Protein AF-A0A524HRK4-F1 (afdb_monomer_lite)

Secondary structure (DSSP, 8-state):
-PPPP----------SEEEEHHHHHHHHHHHHTTSTTHHHHTHHHHHT---EEEESS-GGGGGS---HHHHHHHHHHHHHHHHHHHHHHHHHHHT--GGG----

Radius of gyration: 19.57 Å; chains: 1; bounding box: 40×28×54 Å

Foldseek 3Di:
DDDDDDQLFDFADFADAKAALVNVLVLQCVVCVPPPDSVVVSCCSVPVPDGIHGDLDYSCVVVDDDDPVRVVVSCVVVVVVRCVVRVVVRCVSSVHDPVPDPDD

Sequence (104 aa):
MAPKPRLLALQSAVPPYVLEQNVVAGIARTLFGGKTDIERMLPVFENSGIGRRFSCVPPDWYLTDHGWKDRNEIFVDNAVSLLEKVSLACLEEAGLAPDQIDAV

Structure (mmCIF, N/CA/C/O backbone):
data_AF-A0A524HRK4-F1
#
_entry.id   AF-A0A524HRK4-F1
#
loop_
_atom_site.group_PDB
_atom_site.id
_atom_site.type_symbol
_atom_site.label_atom_id
_atom_site.label_alt_id
_atom_site.label_comp_id
_atom_site.label_asym_id
_atom_site.label_entity_id
_atom_site.label_seq_id
_atom_site.pdbx_PDB_ins_code
_atom_site.Cartn_x
_atom_site.Cartn_y
_atom_site.Cartn_z
_atom_site.occupancy
_atom_site.B_iso_or_equiv
_atom_site.auth_seq_id
_atom_site.auth_comp_id
_atom_site.auth_asym_id
_atom_site.auth_atom_id
_atom_site.pdbx_PDB_model_num
ATOM 1 N N . MET A 1 1 ? -22.699 16.254 28.272 1.00 77.62 1 MET A N 1
ATOM 2 C CA . MET A 1 1 ? -21.890 16.715 27.120 1.00 77.62 1 MET A CA 1
ATOM 3 C C . MET A 1 1 ? -21.420 15.474 26.381 1.00 77.62 1 MET A C 1
ATOM 5 O O . MET A 1 1 ? -20.926 14.578 27.053 1.00 77.62 1 MET A O 1
ATOM 9 N N . ALA A 1 2 ? -21.648 15.365 25.069 1.00 82.94 2 ALA A N 1
ATOM 10 C CA . ALA A 1 2 ? -21.213 14.191 24.308 1.00 82.94 2 ALA A CA 1
ATOM 11 C C . ALA A 1 2 ? -19.673 14.087 24.306 1.00 82.94 2 ALA A C 1
ATOM 13 O O . ALA A 1 2 ? -19.002 15.128 24.341 1.00 82.94 2 ALA A O 1
ATOM 14 N N . PRO A 1 3 ? -19.099 12.871 24.299 1.00 85.56 3 PRO A N 1
ATOM 15 C CA . PRO A 1 3 ? -17.656 12.706 24.196 1.00 85.56 3 PRO A CA 1
ATOM 16 C C . PRO A 1 3 ? -17.143 13.325 22.889 1.00 85.56 3 PRO A C 1
ATOM 18 O O . PRO A 1 3 ? -17.764 13.193 21.837 1.00 85.56 3 PRO A O 1
ATOM 21 N N . LYS A 1 4 ? -16.003 14.023 22.956 1.00 95.12 4 LYS A N 1
ATOM 22 C CA . LYS A 1 4 ? -15.327 14.538 21.758 1.00 95.12 4 LYS A CA 1
ATOM 23 C C . LYS A 1 4 ? -14.623 13.381 21.032 1.00 95.12 4 LYS A C 1
ATOM 25 O O . LYS A 1 4 ? -13.951 12.601 21.719 1.00 95.12 4 LYS A O 1
ATOM 30 N N . PRO A 1 5 ? -14.727 13.292 19.692 1.00 95.12 5 PRO A N 1
ATOM 31 C CA . PRO A 1 5 ? -13.962 12.330 18.907 1.00 95.12 5 PRO A CA 1
ATOM 32 C C . PRO A 1 5 ? -12.463 12.446 19.190 1.00 95.12 5 PRO A C 1
ATOM 34 O O . PRO A 1 5 ? -11.944 13.547 19.394 1.00 95.12 5 PRO A O 1
ATOM 37 N N . ARG A 1 6 ? -11.777 11.304 19.212 1.00 96.06 6 ARG A N 1
ATOM 38 C CA . ARG A 1 6 ? -10.331 11.207 19.426 1.00 96.06 6 ARG A CA 1
ATOM 39 C C . ARG A 1 6 ? -9.766 10.050 18.609 1.00 96.06 6 ARG A C 1
ATOM 41 O O . ARG A 1 6 ? -10.470 9.073 18.376 1.00 96.06 6 ARG A O 1
ATOM 48 N N . LEU A 1 7 ? -8.502 10.163 18.221 1.00 97.19 7 LEU A N 1
ATOM 49 C CA . LEU A 1 7 ? -7.751 9.060 17.630 1.00 97.19 7 LEU A CA 1
ATOM 50 C C . LEU A 1 7 ? -7.337 8.101 18.752 1.00 97.19 7 LEU A C 1
ATOM 52 O O . LEU A 1 7 ? -6.673 8.533 19.694 1.00 97.19 7 LEU A O 1
ATOM 56 N N . LEU A 1 8 ? -7.779 6.845 18.681 1.00 97.44 8 LEU A N 1
ATOM 57 C CA . LEU A 1 8 ? -7.439 5.825 19.682 1.00 97.44 8 LEU A CA 1
ATOM 58 C C . LEU A 1 8 ? -6.151 5.073 19.334 1.00 97.44 8 LEU A C 1
ATOM 60 O O . LEU A 1 8 ? -5.372 4.791 20.233 1.00 97.44 8 LEU A O 1
ATOM 64 N N . ALA A 1 9 ? -5.919 4.806 18.048 1.00 98.19 9 ALA A N 1
ATOM 65 C CA . ALA A 1 9 ? -4.726 4.144 17.529 1.00 98.19 9 ALA A CA 1
ATOM 66 C C . ALA A 1 9 ? -4.465 4.574 16.077 1.00 98.19 9 ALA A C 1
ATOM 68 O O . ALA A 1 9 ? -5.368 5.082 15.402 1.00 98.19 9 ALA A O 1
ATOM 69 N N . LEU A 1 10 ? -3.234 4.380 15.601 1.00 98.19 10 LEU A N 1
ATOM 70 C CA . LEU A 1 10 ? -2.841 4.618 14.213 1.00 98.19 10 LEU A CA 1
ATOM 71 C C . LEU A 1 10 ? -1.804 3.581 13.790 1.00 98.19 10 LEU A C 1
ATOM 73 O O . LEU A 1 10 ? -0.680 3.583 14.281 1.00 98.19 10 LEU A O 1
ATOM 77 N N . GLN A 1 11 ? -2.160 2.765 12.803 1.00 98.44 11 GLN A N 1
ATOM 78 C CA . GLN A 1 11 ? -1.270 1.759 12.236 1.00 98.44 11 GLN A CA 1
ATOM 79 C C . GLN A 1 11 ? -1.105 1.931 10.729 1.00 98.44 11 GLN A C 1
ATOM 81 O O . GLN A 1 11 ? -1.942 2.523 10.045 1.00 98.44 11 GLN A O 1
ATOM 86 N N . SER A 1 12 ? 0.004 1.408 10.207 1.00 97.81 12 SER A N 1
ATOM 87 C CA . SER A 1 12 ? 0.291 1.370 8.772 1.00 97.81 12 SER A CA 1
ATOM 88 C C . SER A 1 12 ? 0.971 0.056 8.401 1.00 97.81 12 SER A C 1
ATOM 90 O O . SER A 1 12 ? 1.696 -0.532 9.202 1.00 97.81 12 SER A O 1
ATOM 92 N N . ALA A 1 13 ? 0.747 -0.404 7.174 1.00 97.06 13 ALA A N 1
ATOM 93 C CA . ALA A 1 13 ? 1.414 -1.573 6.622 1.00 97.06 13 ALA A CA 1
ATOM 94 C C . ALA A 1 13 ? 1.857 -1.288 5.188 1.00 97.06 13 ALA A C 1
ATOM 96 O O . ALA A 1 13 ? 1.232 -0.517 4.461 1.00 97.06 13 ALA A O 1
ATOM 97 N N . VAL A 1 14 ? 2.947 -1.932 4.787 1.00 97.69 14 VAL A N 1
ATOM 98 C CA . VAL A 1 14 ? 3.474 -1.902 3.423 1.00 97.69 14 VAL A CA 1
ATOM 99 C C . VAL A 1 14 ? 3.661 -3.337 2.933 1.00 97.69 14 VAL A C 1
ATOM 101 O O . VAL A 1 14 ? 3.898 -4.228 3.758 1.00 97.69 14 VAL A O 1
ATOM 104 N N . PRO A 1 15 ? 3.544 -3.590 1.620 1.00 97.00 15 PRO A N 1
ATOM 105 C CA . PRO A 1 15 ? 3.798 -4.912 1.063 1.00 97.00 15 PRO A CA 1
ATOM 106 C C . PRO A 1 15 ? 5.295 -5.283 1.153 1.00 97.00 15 PRO A C 1
ATOM 108 O O . PRO A 1 15 ? 6.140 -4.414 1.389 1.00 97.00 15 PRO A O 1
ATOM 111 N N . PRO A 1 16 ? 5.648 -6.573 1.010 1.00 95.69 16 PRO A N 1
ATOM 112 C CA . PRO A 1 16 ? 6.943 -7.081 1.466 1.00 95.69 16 PRO A CA 1
ATOM 113 C C . PRO A 1 16 ? 8.126 -6.722 0.559 1.00 95.69 16 PRO A C 1
ATOM 115 O O . PRO A 1 16 ? 9.265 -6.718 1.029 1.00 95.69 16 PRO A O 1
ATOM 118 N N . TYR A 1 17 ? 7.899 -6.431 -0.725 1.00 96.38 17 TYR A N 1
ATOM 119 C CA . TYR A 1 17 ? 8.997 -6.208 -1.663 1.00 96.38 17 TYR A CA 1
ATOM 120 C C . TYR A 1 17 ? 9.450 -4.754 -1.630 1.00 96.38 17 TYR A C 1
ATOM 122 O O . TYR A 1 17 ? 8.743 -3.858 -2.093 1.00 96.38 17 TYR A O 1
ATOM 130 N N . VAL A 1 18 ? 10.649 -4.521 -1.100 1.00 95.50 18 VAL A N 1
ATOM 131 C CA . VAL A 1 18 ? 11.289 -3.204 -1.113 1.00 95.50 18 VAL A CA 1
ATOM 132 C C . VAL A 1 18 ? 11.807 -2.901 -2.515 1.00 95.50 18 VAL A C 1
ATOM 134 O O . VAL A 1 18 ? 12.519 -3.699 -3.121 1.00 95.50 18 VAL A O 1
ATOM 137 N N . LEU A 1 19 ? 11.461 -1.721 -3.012 1.00 93.81 19 LEU A N 1
ATOM 138 C CA . LEU A 1 19 ? 11.919 -1.185 -4.280 1.00 93.81 19 LEU A CA 1
ATOM 139 C C . LEU A 1 19 ? 12.809 0.030 -4.017 1.00 93.81 19 LEU A C 1
ATOM 141 O O . LEU A 1 19 ? 12.307 1.132 -3.785 1.00 93.81 19 LEU A O 1
ATOM 145 N N . GLU A 1 20 ? 14.123 -0.168 -4.054 1.00 93.56 20 GLU A N 1
ATOM 146 C CA . GLU A 1 20 ? 15.083 0.936 -3.984 1.00 93.56 20 GLU A CA 1
ATOM 147 C C . GLU A 1 20 ? 14.993 1.791 -5.253 1.00 93.56 20 GLU A C 1
ATOM 149 O O . GLU A 1 20 ? 14.862 1.273 -6.366 1.00 93.56 20 GLU A O 1
ATOM 154 N N . GLN A 1 21 ? 15.051 3.113 -5.105 1.00 92.19 21 GLN A N 1
ATOM 155 C CA . GLN A 1 21 ? 14.767 4.030 -6.211 1.00 92.19 21 GLN A CA 1
ATOM 156 C C . GLN A 1 21 ? 15.689 3.825 -7.426 1.00 92.19 21 GLN A C 1
ATOM 158 O O . GLN A 1 21 ? 15.241 3.904 -8.573 1.00 92.19 21 GLN A O 1
ATOM 163 N N . ASN A 1 22 ? 16.964 3.506 -7.187 1.00 87.00 22 ASN A N 1
ATOM 164 C CA . ASN A 1 22 ? 17.941 3.200 -8.236 1.00 87.00 22 ASN A CA 1
ATOM 165 C C . ASN A 1 22 ? 17.607 1.902 -8.998 1.00 87.00 22 ASN A C 1
ATOM 167 O O . ASN A 1 22 ? 17.788 1.841 -10.215 1.00 87.00 22 ASN A O 1
ATOM 171 N N . VAL A 1 23 ? 17.077 0.888 -8.307 1.00 86.69 23 VAL A N 1
ATOM 172 C CA . VAL A 1 23 ? 16.625 -0.375 -8.906 1.00 86.69 23 VAL A CA 1
ATOM 173 C C . VAL A 1 23 ? 15.427 -0.114 -9.814 1.00 86.69 23 VAL A C 1
ATOM 175 O O . VAL A 1 23 ? 15.408 -0.574 -10.955 1.00 86.69 23 VAL A O 1
ATOM 178 N N . VAL A 1 24 ? 14.459 0.687 -9.355 1.00 89.56 24 VAL A N 1
ATOM 179 C CA . VAL A 1 24 ? 13.273 1.039 -10.154 1.00 89.56 24 VAL A CA 1
ATOM 180 C C . VAL A 1 24 ? 13.655 1.810 -11.418 1.00 89.56 24 VAL A C 1
ATOM 182 O O . VAL A 1 24 ? 13.124 1.516 -12.488 1.00 89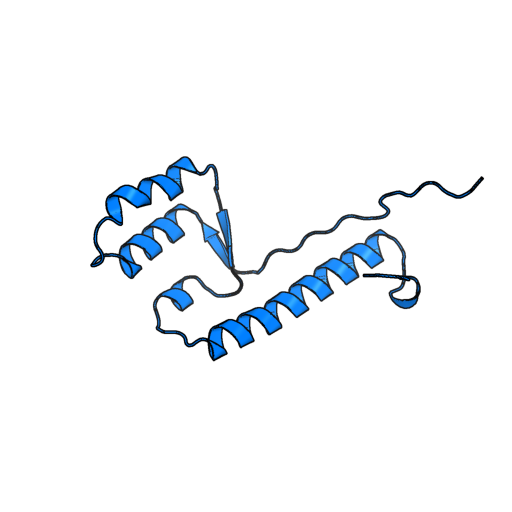.56 24 VAL A O 1
ATOM 185 N N . ALA A 1 25 ? 14.597 2.754 -11.328 1.00 89.38 25 ALA A N 1
ATOM 186 C CA . ALA A 1 25 ? 15.090 3.488 -12.494 1.00 89.38 25 ALA A CA 1
ATOM 187 C C . ALA A 1 25 ? 15.731 2.552 -13.539 1.00 89.38 25 ALA A C 1
ATOM 189 O O . ALA A 1 25 ? 15.487 2.701 -14.739 1.00 89.38 25 ALA A O 1
ATOM 190 N N . GLY A 1 26 ? 16.499 1.551 -13.090 1.00 88.62 26 GLY A N 1
ATOM 191 C CA . GLY A 1 26 ? 17.072 0.519 -13.957 1.00 88.62 26 GLY A CA 1
ATOM 192 C C . GLY A 1 26 ? 16.004 -0.320 -14.662 1.00 88.62 26 GLY A C 1
ATOM 193 O O . GLY A 1 26 ? 16.042 -0.464 -15.883 1.00 88.62 26 GLY A O 1
ATOM 194 N N . ILE A 1 27 ? 15.004 -0.798 -13.915 1.00 87.94 27 ILE A N 1
ATOM 195 C CA . ILE A 1 27 ? 13.875 -1.567 -14.465 1.00 87.94 27 ILE A CA 1
ATOM 196 C C . ILE A 1 27 ? 13.095 -0.737 -15.488 1.00 87.94 27 ILE A C 1
ATOM 198 O O . ILE A 1 27 ? 12.788 -1.231 -16.570 1.00 87.94 27 ILE A O 1
ATOM 202 N N . ALA A 1 28 ? 12.814 0.534 -15.189 1.00 89.06 28 ALA A N 1
ATOM 203 C CA . ALA A 1 28 ? 12.134 1.434 -16.116 1.00 89.06 28 ALA A CA 1
ATOM 204 C C . ALA A 1 28 ? 12.920 1.592 -17.428 1.00 89.06 28 ALA A C 1
ATOM 206 O O . ALA A 1 28 ? 12.339 1.481 -18.509 1.00 89.06 28 ALA A O 1
ATOM 207 N N . ARG A 1 29 ? 14.244 1.778 -17.356 1.00 89.00 29 ARG A N 1
ATOM 208 C CA . ARG A 1 29 ? 15.095 1.830 -18.553 1.00 89.00 29 ARG A CA 1
ATOM 209 C C . ARG A 1 29 ? 15.016 0.532 -19.364 1.00 89.00 29 ARG A C 1
ATOM 211 O O . ARG A 1 29 ? 14.905 0.606 -20.582 1.00 89.00 29 ARG A O 1
ATOM 218 N N . THR A 1 30 ? 15.015 -0.641 -18.728 1.00 87.50 30 THR A N 1
ATOM 219 C CA . THR A 1 30 ? 14.879 -1.933 -19.427 1.00 87.50 30 THR A CA 1
ATOM 220 C C . THR A 1 30 ? 13.503 -2.102 -20.078 1.00 87.50 30 THR A C 1
ATOM 222 O O . THR A 1 30 ? 13.423 -2.442 -21.255 1.00 87.50 30 THR A O 1
ATOM 225 N N . LEU A 1 31 ? 12.419 -1.826 -19.348 1.00 86.50 31 LEU A N 1
ATOM 226 C CA . LEU A 1 31 ? 11.041 -2.003 -19.825 1.00 86.50 31 LEU A CA 1
ATOM 227 C C . LEU A 1 31 ? 10.668 -1.057 -20.969 1.00 86.50 31 LEU A C 1
ATOM 229 O O . LEU A 1 31 ? 9.865 -1.399 -21.839 1.0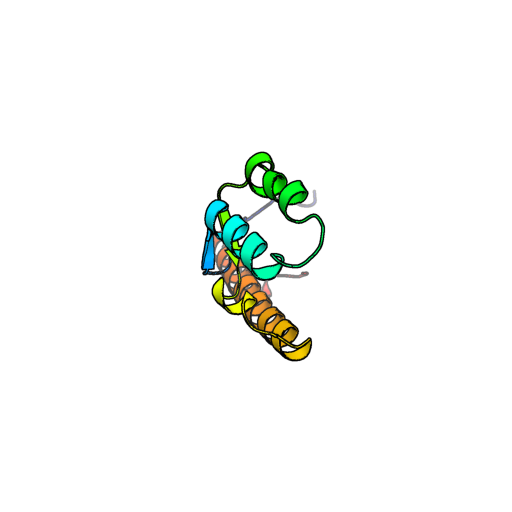0 86.50 31 LEU A O 1
ATOM 233 N N . PHE A 1 32 ? 11.231 0.149 -20.957 1.00 85.25 32 PHE A N 1
ATOM 234 C CA . PHE A 1 32 ? 10.888 1.206 -21.902 1.00 85.25 32 PHE A CA 1
ATOM 235 C C . PHE A 1 32 ? 12.028 1.545 -22.873 1.00 85.25 32 PHE A C 1
ATOM 237 O O . PHE A 1 32 ? 11.859 2.449 -23.685 1.00 85.25 32 PHE A O 1
ATOM 244 N N . GLY A 1 33 ? 13.141 0.801 -22.860 1.00 75.12 33 GLY A N 1
ATOM 245 C CA . GLY A 1 33 ? 14.385 1.072 -23.605 1.00 75.12 33 GLY A CA 1
ATOM 246 C C . GLY A 1 33 ? 14.306 1.052 -25.138 1.00 75.12 33 GLY A C 1
ATOM 247 O O . GLY A 1 33 ? 15.321 1.205 -25.807 1.00 75.12 33 GLY A O 1
ATOM 248 N N . GLY A 1 34 ? 13.112 0.891 -25.709 1.00 72.25 34 GLY A N 1
ATOM 249 C CA . GLY A 1 34 ? 12.830 1.039 -27.141 1.00 72.25 34 GLY A CA 1
ATOM 250 C C . GLY A 1 34 ? 11.662 1.982 -27.449 1.00 72.25 34 GLY A C 1
ATOM 251 O O . GLY A 1 34 ? 11.256 2.093 -28.603 1.00 72.25 34 GLY A O 1
ATOM 252 N N . LYS A 1 35 ? 11.090 2.643 -26.434 1.00 71.56 35 LYS A N 1
ATOM 253 C CA . LYS A 1 35 ? 10.000 3.619 -26.569 1.00 71.56 35 LYS A CA 1
ATOM 254 C C . LYS A 1 35 ? 10.572 5.029 -26.438 1.00 71.56 35 LYS A C 1
ATOM 256 O O . LYS A 1 35 ? 11.465 5.282 -25.632 1.00 71.56 35 LYS A O 1
ATOM 261 N N . THR A 1 36 ? 10.088 5.943 -27.270 1.00 64.56 36 THR A N 1
ATOM 262 C CA . THR A 1 36 ? 10.642 7.293 -27.391 1.00 64.56 36 THR A CA 1
ATOM 263 C C . THR A 1 36 ? 10.552 8.050 -26.060 1.00 64.56 36 THR A C 1
ATOM 265 O O . THR A 1 36 ? 9.503 8.055 -25.422 1.00 64.56 36 THR A O 1
ATOM 268 N N . ASP A 1 37 ? 11.654 8.712 -25.689 1.00 81.75 37 ASP A N 1
ATOM 269 C CA . ASP A 1 37 ? 11.764 9.724 -24.623 1.00 81.75 37 ASP A CA 1
ATOM 270 C C . ASP A 1 37 ? 11.878 9.240 -23.157 1.00 81.75 37 ASP A C 1
ATOM 272 O O . ASP A 1 37 ? 11.832 10.057 -22.236 1.00 81.75 37 ASP A O 1
ATOM 276 N N . ILE A 1 38 ? 12.117 7.942 -22.902 1.00 87.06 38 ILE A N 1
ATOM 277 C CA . ILE A 1 38 ? 12.338 7.455 -21.523 1.00 87.06 38 ILE A CA 1
ATOM 278 C C . ILE A 1 38 ? 13.531 8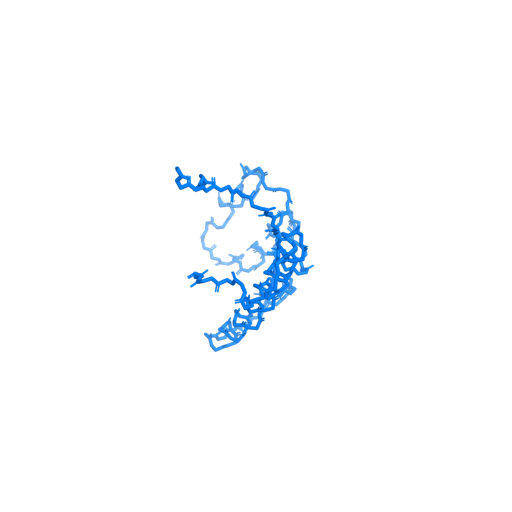.142 -20.840 1.00 87.06 38 ILE A C 1
ATOM 280 O O . ILE A 1 38 ? 13.426 8.519 -19.676 1.00 87.06 38 ILE A O 1
ATOM 284 N N . GLU A 1 39 ? 14.636 8.382 -21.553 1.00 88.06 39 GLU A N 1
ATOM 285 C CA . GLU A 1 39 ? 15.838 9.005 -20.976 1.00 88.06 39 GLU A CA 1
ATOM 286 C C . GLU A 1 39 ? 15.574 10.425 -20.443 1.00 88.06 39 GLU A C 1
ATOM 288 O O . GLU A 1 39 ? 16.166 10.814 -19.439 1.00 88.06 39 GLU A O 1
ATOM 293 N N . ARG A 1 40 ? 14.631 11.183 -21.028 1.00 90.31 40 ARG A N 1
ATOM 294 C CA . ARG A 1 40 ? 14.216 12.493 -20.491 1.00 90.31 40 ARG A CA 1
ATOM 295 C C . ARG A 1 40 ? 13.389 12.364 -19.214 1.00 90.31 40 ARG A C 1
ATOM 297 O O . ARG A 1 40 ? 13.372 13.285 -18.401 1.00 90.31 40 ARG A O 1
ATOM 304 N N . MET A 1 41 ? 12.695 11.241 -19.036 1.00 89.56 41 MET A N 1
ATOM 305 C CA . MET A 1 41 ? 11.860 10.977 -17.866 1.00 89.56 41 MET A CA 1
ATOM 306 C C . MET A 1 41 ? 12.642 10.367 -16.701 1.00 89.56 41 MET A C 1
ATOM 308 O O . MET A 1 41 ? 12.257 10.592 -15.558 1.00 89.56 41 MET A O 1
ATOM 312 N N . LEU A 1 42 ? 13.740 9.642 -16.945 1.00 90.38 42 LEU A N 1
ATOM 313 C CA . LEU A 1 42 ? 14.528 8.990 -15.888 1.00 90.38 42 LEU A CA 1
ATOM 314 C C . LEU A 1 42 ? 14.981 9.916 -14.737 1.00 90.38 42 LEU A C 1
ATOM 316 O O . LEU A 1 42 ? 14.931 9.461 -13.591 1.00 90.38 42 LEU A O 1
ATOM 320 N N . PRO A 1 43 ? 15.319 11.205 -14.954 1.00 92.19 43 PRO A N 1
ATOM 321 C CA . PRO A 1 43 ? 15.625 12.125 -13.857 1.00 92.19 43 PRO A CA 1
ATOM 322 C C . PRO A 1 43 ? 14.496 12.286 -12.825 1.00 92.19 43 PRO A C 1
ATOM 324 O O . PRO A 1 43 ? 14.750 12.746 -11.713 1.00 92.19 43 PRO A O 1
ATOM 327 N N . VAL A 1 44 ? 13.247 11.908 -13.137 1.00 91.81 44 VAL A N 1
ATOM 328 C CA . VAL A 1 44 ? 12.142 11.926 -12.160 1.00 91.81 44 VAL A CA 1
ATOM 329 C C . VAL A 1 44 ? 12.415 11.007 -10.969 1.00 91.81 44 VAL A C 1
ATOM 331 O O . VAL A 1 44 ? 11.983 11.301 -9.855 1.00 91.81 44 VAL A O 1
ATOM 334 N N . PHE A 1 45 ? 13.147 9.908 -11.173 1.00 91.12 45 PHE A N 1
ATOM 335 C CA . PHE A 1 45 ? 13.478 8.992 -10.088 1.00 91.12 45 PHE A CA 1
ATOM 336 C C . PHE A 1 45 ? 14.429 9.669 -9.093 1.00 91.12 45 PHE A C 1
ATOM 338 O O . PHE A 1 45 ? 14.160 9.667 -7.893 1.00 91.12 45 PHE A O 1
ATOM 345 N N . GLU A 1 46 ? 15.462 10.351 -9.576 1.00 89.81 46 GLU A N 1
ATOM 346 C CA . GLU A 1 46 ? 16.434 11.052 -8.728 1.00 89.81 46 GLU A CA 1
ATOM 347 C C . GLU A 1 46 ? 15.827 12.286 -8.039 1.00 89.81 46 GLU A C 1
ATOM 349 O O . GLU A 1 46 ? 16.050 12.513 -6.852 1.00 89.81 46 GLU A O 1
ATOM 354 N N . ASN A 1 47 ? 14.987 13.045 -8.747 1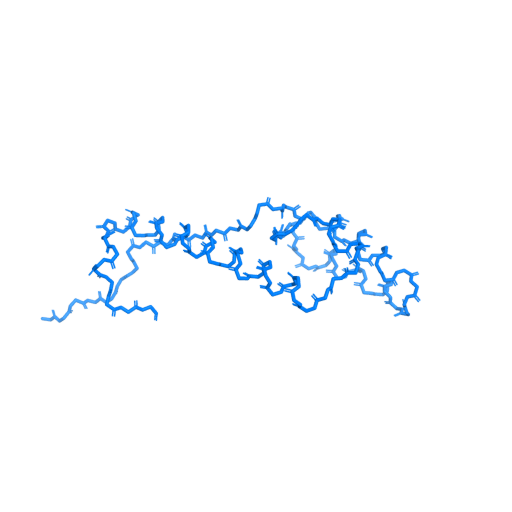.00 94.19 47 ASN A N 1
ATOM 355 C CA . ASN A 1 47 ? 14.465 14.328 -8.261 1.00 94.19 47 ASN A CA 1
ATOM 356 C C . ASN A 1 47 ? 13.195 14.223 -7.396 1.00 94.19 47 ASN A C 1
ATOM 358 O O . ASN A 1 47 ? 12.716 15.231 -6.882 1.00 94.19 47 ASN A O 1
ATOM 362 N N . SER A 1 48 ? 12.621 13.028 -7.230 1.00 92.94 48 SER A N 1
ATOM 363 C CA . SER A 1 48 ? 11.359 12.847 -6.488 1.00 92.94 48 SER A CA 1
ATOM 364 C C . SER A 1 48 ? 11.484 12.910 -4.960 1.00 92.94 48 SER A C 1
ATOM 366 O O . SER A 1 48 ? 10.465 12.955 -4.276 1.00 92.94 48 SER A O 1
ATOM 368 N N . GLY A 1 49 ? 12.702 12.848 -4.410 1.00 93.88 49 GLY A N 1
ATOM 369 C CA . GLY A 1 49 ? 12.927 12.731 -2.962 1.00 93.88 49 GLY A CA 1
ATOM 370 C C . GLY A 1 49 ? 12.542 11.367 -2.366 1.00 93.88 49 GLY A C 1
ATOM 371 O O . GLY A 1 49 ? 12.525 11.209 -1.147 1.00 93.88 49 GLY A O 1
ATOM 372 N N . ILE A 1 50 ? 12.232 10.371 -3.201 1.00 94.12 50 ILE A N 1
ATOM 373 C CA . ILE A 1 50 ? 11.854 9.022 -2.767 1.00 94.12 50 ILE A CA 1
ATOM 374 C C . ILE A 1 50 ? 13.106 8.148 -2.684 1.00 94.12 50 ILE A C 1
ATOM 376 O O . ILE A 1 50 ? 13.734 7.878 -3.703 1.00 94.12 50 ILE A O 1
ATOM 380 N N . GLY A 1 51 ? 13.437 7.670 -1.480 1.00 92.81 51 GLY A N 1
ATOM 381 C CA . GLY A 1 51 ? 14.526 6.704 -1.282 1.00 92.81 51 GLY A CA 1
ATOM 382 C C . GLY A 1 51 ? 14.128 5.275 -1.661 1.00 92.81 51 GLY A C 1
ATOM 383 O O . GLY A 1 51 ? 14.841 4.600 -2.397 1.00 92.81 51 GLY A O 1
ATOM 384 N N . ARG A 1 52 ? 12.947 4.839 -1.208 1.00 95.00 52 ARG A N 1
ATOM 385 C CA . ARG A 1 52 ? 12.405 3.502 -1.477 1.00 95.00 52 ARG A CA 1
ATOM 386 C C . ARG A 1 52 ? 10.886 3.510 -1.575 1.00 95.00 52 ARG A C 1
ATOM 388 O O . ARG A 1 52 ? 10.221 4.376 -1.005 1.00 95.00 52 ARG A O 1
ATOM 395 N N . ARG A 1 53 ? 10.346 2.503 -2.252 1.00 95.00 53 ARG A N 1
ATOM 396 C CA . ARG A 1 53 ? 8.916 2.171 -2.310 1.00 95.00 53 ARG A CA 1
ATOM 397 C C . ARG A 1 53 ? 8.709 0.711 -1.925 1.00 95.00 53 ARG A C 1
ATOM 399 O O . ARG A 1 53 ? 9.670 -0.017 -1.695 1.00 95.00 53 ARG A O 1
ATOM 406 N N . PHE A 1 54 ? 7.453 0.295 -1.879 1.00 96.81 54 PHE A N 1
ATOM 407 C CA . PHE A 1 54 ? 7.072 -1.080 -1.589 1.00 96.81 54 PHE A CA 1
ATOM 408 C C . PHE A 1 54 ? 6.131 -1.595 -2.677 1.00 96.81 54 PHE A C 1
ATOM 410 O O . PHE A 1 54 ? 5.331 -0.830 -3.215 1.00 96.81 54 PHE A O 1
ATOM 417 N N . SER A 1 55 ? 6.242 -2.879 -3.003 1.00 96.19 55 SER A N 1
ATOM 418 C CA . SER A 1 55 ? 5.456 -3.560 -4.031 1.00 96.19 55 SER A CA 1
ATOM 419 C C . SER A 1 55 ? 4.871 -4.867 -3.506 1.00 96.19 55 SER A C 1
ATOM 421 O O . SER A 1 55 ? 5.481 -5.536 -2.674 1.00 96.19 55 SER A O 1
ATOM 423 N N . CYS A 1 56 ? 3.689 -5.223 -4.010 1.00 97.06 56 CYS A N 1
ATOM 424 C CA . CYS A 1 56 ? 2.995 -6.488 -3.746 1.00 97.06 56 CYS A CA 1
ATOM 425 C C . CYS A 1 56 ? 3.626 -7.684 -4.475 1.00 97.06 56 CYS A C 1
ATOM 427 O O . CYS A 1 56 ? 3.415 -8.831 -4.099 1.00 97.06 56 CYS A O 1
ATOM 429 N N . VAL A 1 57 ? 4.423 -7.411 -5.506 1.00 95.62 57 VAL A N 1
ATOM 430 C CA . VAL A 1 57 ? 5.129 -8.405 -6.322 1.00 95.62 57 VAL A CA 1
ATOM 431 C C . VAL A 1 57 ? 6.618 -8.083 -6.381 1.00 95.62 57 VAL A C 1
ATOM 433 O O . VAL A 1 57 ? 6.990 -6.909 -6.233 1.00 95.62 57 VAL A O 1
ATOM 436 N N . PRO A 1 58 ? 7.482 -9.084 -6.605 1.00 93.75 58 PRO A N 1
ATOM 437 C CA . PRO A 1 58 ? 8.900 -8.824 -6.781 1.00 93.75 58 PRO A CA 1
ATOM 438 C C . PRO A 1 58 ? 9.146 -7.985 -8.055 1.00 93.75 58 PRO A C 1
ATOM 440 O O . PRO A 1 58 ? 8.345 -8.028 -8.991 1.00 93.75 58 PRO A O 1
ATOM 443 N N . PRO A 1 59 ? 10.219 -7.170 -8.105 1.00 88.94 59 PRO A N 1
ATOM 444 C CA . PRO A 1 59 ? 10.452 -6.247 -9.218 1.00 88.94 59 PRO A CA 1
ATOM 445 C C . PRO A 1 59 ? 10.565 -6.909 -10.603 1.00 88.94 59 PRO A C 1
ATOM 447 O O . PRO A 1 59 ? 10.208 -6.296 -11.608 1.00 88.94 59 PRO A O 1
ATOM 450 N N . ASP A 1 60 ? 11.054 -8.147 -10.666 1.00 89.69 60 ASP A N 1
ATOM 451 C CA . ASP A 1 60 ? 11.178 -8.950 -11.886 1.00 89.69 60 ASP A CA 1
ATOM 452 C C . ASP A 1 60 ? 9.826 -9.383 -12.467 1.00 89.69 60 ASP A C 1
ATOM 454 O O . ASP A 1 60 ? 9.731 -9.605 -13.673 1.00 89.69 60 ASP A O 1
ATOM 458 N N . TRP A 1 61 ? 8.761 -9.407 -11.657 1.00 92.06 61 TRP A N 1
ATOM 459 C CA . TRP A 1 61 ? 7.398 -9.658 -12.123 1.00 92.06 61 TRP A CA 1
ATOM 460 C C . TRP A 1 61 ? 7.032 -8.719 -13.281 1.00 92.06 61 TRP A C 1
ATOM 462 O O . TRP A 1 61 ? 6.511 -9.169 -14.299 1.00 92.06 61 TRP A O 1
ATOM 472 N N . TYR A 1 62 ? 7.414 -7.439 -13.200 1.00 89.00 62 TYR A N 1
ATOM 473 C CA . TYR A 1 62 ? 7.139 -6.445 -14.244 1.00 89.00 62 TYR A CA 1
ATOM 474 C C . TYR A 1 62 ? 7.857 -6.701 -15.577 1.00 89.00 62 TYR A C 1
ATOM 476 O O . TYR A 1 62 ? 7.475 -6.100 -16.577 1.00 89.00 62 TYR A O 1
ATOM 484 N N . LEU A 1 63 ? 8.881 -7.563 -15.613 1.00 89.00 63 LEU A N 1
ATOM 485 C CA . LEU A 1 63 ? 9.649 -7.894 -16.823 1.00 89.00 63 LEU A CA 1
ATOM 486 C C . LEU A 1 63 ? 8.936 -8.901 -17.738 1.00 89.00 63 LEU A C 1
ATOM 488 O O . LEU A 1 63 ? 9.438 -9.215 -18.817 1.00 89.00 63 LEU A O 1
ATOM 492 N N . THR A 1 64 ? 7.777 -9.403 -17.318 1.00 89.75 64 THR A N 1
ATOM 493 C CA . THR A 1 64 ? 6.943 -10.341 -18.076 1.00 89.75 64 THR A CA 1
ATOM 494 C C . THR A 1 64 ? 5.588 -9.710 -18.391 1.00 89.75 64 THR A C 1
ATOM 496 O O . THR A 1 64 ? 5.177 -8.744 -17.745 1.00 89.75 64 THR A O 1
ATOM 499 N N . ASP A 1 65 ? 4.919 -10.202 -19.436 1.00 90.56 65 ASP A N 1
ATOM 500 C CA . ASP A 1 65 ? 3.593 -9.700 -19.794 1.00 90.56 65 ASP A CA 1
ATOM 501 C C . ASP A 1 65 ? 2.535 -10.265 -18.842 1.00 90.56 65 ASP A C 1
ATOM 503 O O . ASP A 1 65 ? 2.533 -11.460 -18.552 1.00 90.56 65 ASP A O 1
ATOM 507 N N . HIS A 1 66 ? 1.638 -9.396 -18.377 1.00 93.56 66 HIS A N 1
ATOM 508 C CA . HIS A 1 66 ? 0.582 -9.743 -17.422 1.00 93.56 66 HIS A CA 1
ATOM 509 C C . HIS A 1 66 ? -0.743 -9.174 -17.877 1.00 93.56 66 HIS A C 1
ATOM 511 O O . HIS A 1 66 ? -0.856 -7.973 -18.160 1.00 93.56 66 HIS A O 1
ATOM 517 N N . GLY A 1 67 ? -1.761 -10.027 -17.881 1.00 95.62 67 GLY A N 1
ATOM 518 C CA . GLY A 1 67 ? -3.109 -9.637 -18.243 1.00 95.62 67 GLY A CA 1
ATOM 519 C C . GLY A 1 67 ? -3.791 -8.806 -17.159 1.00 95.62 67 GLY A C 1
ATOM 520 O O . GLY A 1 67 ? -3.321 -8.648 -16.031 1.00 95.62 67 GLY A O 1
ATOM 521 N N . TRP A 1 68 ? -4.973 -8.293 -17.497 1.00 96.81 68 TRP A N 1
ATOM 522 C CA . TRP A 1 68 ? -5.844 -7.627 -16.527 1.00 96.81 68 TRP A CA 1
ATOM 523 C C . TRP A 1 68 ? -6.228 -8.550 -15.363 1.00 96.81 68 TRP A C 1
ATOM 525 O O . TRP A 1 68 ? -6.258 -8.116 -14.214 1.00 96.81 68 TRP A O 1
ATOM 535 N N . LYS A 1 69 ? -6.490 -9.826 -15.668 1.00 97.50 69 LYS A N 1
ATOM 536 C CA . LYS A 1 69 ? -6.878 -10.836 -14.683 1.00 97.50 69 LYS A CA 1
ATOM 537 C C . LYS A 1 69 ? -5.785 -11.039 -13.628 1.00 97.50 69 LYS A C 1
ATOM 539 O O . LYS A 1 69 ? -6.073 -10.859 -12.451 1.00 97.50 69 LYS A O 1
ATOM 544 N N . ASP A 1 70 ? -4.549 -11.294 -14.054 1.00 96.25 70 ASP A N 1
ATOM 545 C CA . ASP A 1 70 ? -3.416 -11.542 -13.150 1.00 96.25 70 ASP A CA 1
ATOM 546 C C . ASP A 1 70 ? -3.174 -10.342 -12.220 1.00 96.25 70 ASP A C 1
ATOM 548 O O . ASP A 1 70 ? -3.020 -10.483 -11.008 1.00 96.25 70 ASP A O 1
ATOM 552 N N . ARG A 1 71 ? -3.228 -9.122 -12.777 1.00 96.94 71 ARG A N 1
ATOM 553 C CA . ARG A 1 71 ? -3.111 -7.870 -12.009 1.00 96.94 71 ARG A CA 1
ATOM 554 C C . ARG A 1 71 ? -4.214 -7.722 -10.964 1.00 96.94 71 ARG A C 1
ATOM 556 O O . ARG A 1 71 ? -3.940 -7.270 -9.855 1.00 96.94 71 ARG A O 1
ATOM 563 N N . ASN A 1 72 ? -5.449 -8.066 -11.323 1.00 98.19 72 ASN A N 1
ATOM 564 C CA . ASN A 1 72 ? -6.591 -7.970 -10.423 1.00 98.19 72 ASN A CA 1
ATOM 565 C C . ASN A 1 72 ? -6.503 -8.988 -9.279 1.00 98.19 72 ASN A C 1
ATOM 567 O O . ASN A 1 72 ? -6.782 -8.631 -8.141 1.00 98.19 72 ASN A O 1
ATOM 571 N N . GLU A 1 73 ? -6.097 -10.225 -9.567 1.00 97.69 73 GLU A N 1
ATOM 572 C CA . GLU A 1 73 ? -5.896 -11.262 -8.545 1.00 97.69 73 GLU A CA 1
ATOM 573 C C . GLU A 1 73 ? -4.838 -10.818 -7.525 1.00 97.69 73 GLU A C 1
ATOM 575 O O . GLU A 1 73 ? -5.123 -10.753 -6.331 1.00 97.69 73 GLU A O 1
ATOM 580 N N . ILE A 1 74 ? -3.679 -10.343 -7.998 1.00 97.50 74 ILE A N 1
ATOM 581 C CA . ILE A 1 74 ? -2.627 -9.781 -7.135 1.00 97.50 74 ILE A CA 1
ATOM 582 C C . ILE A 1 74 ? -3.147 -8.617 -6.286 1.00 97.50 74 ILE A C 1
ATOM 584 O O . ILE A 1 74 ? -2.802 -8.518 -5.106 1.00 97.50 74 ILE A O 1
ATOM 588 N N . PHE A 1 75 ? -3.943 -7.719 -6.874 1.00 97.62 75 PHE A N 1
ATOM 589 C CA . PHE A 1 75 ? -4.510 -6.587 -6.147 1.00 97.62 75 PHE A CA 1
ATOM 590 C C . PHE A 1 75 ? -5.426 -7.051 -5.015 1.00 97.62 75 PHE A C 1
ATOM 592 O O . PHE A 1 75 ? -5.227 -6.619 -3.883 1.00 97.62 75 PHE A O 1
ATOM 599 N N . VAL A 1 76 ? -6.395 -7.925 -5.305 1.00 98.19 76 VAL A N 1
ATOM 600 C CA . VAL A 1 76 ? -7.363 -8.410 -4.311 1.00 98.19 76 VAL A CA 1
ATOM 601 C C . VAL A 1 76 ? -6.643 -9.125 -3.171 1.00 98.19 76 VAL A C 1
ATOM 603 O O . VAL A 1 76 ? -6.854 -8.765 -2.013 1.00 98.19 76 VAL A O 1
ATOM 606 N N . ASP A 1 77 ? -5.737 -10.050 -3.488 1.00 97.50 77 ASP A N 1
ATOM 607 C CA . ASP A 1 77 ? -5.027 -10.846 -2.484 1.00 97.50 77 ASP A CA 1
ATOM 608 C C . ASP A 1 77 ? -4.198 -9.964 -1.540 1.00 97.50 77 ASP A C 1
ATOM 610 O O . ASP A 1 77 ? -4.276 -10.077 -0.313 1.00 97.50 77 ASP A O 1
ATOM 614 N N . ASN A 1 78 ? -3.423 -9.030 -2.099 1.00 98.12 78 ASN A N 1
ATOM 615 C CA . ASN A 1 78 ? -2.541 -8.188 -1.296 1.00 98.12 78 ASN A CA 1
ATOM 616 C C . ASN A 1 78 ? -3.293 -7.070 -0.568 1.00 98.12 78 ASN A C 1
ATOM 618 O O . ASN A 1 78 ? -2.930 -6.740 0.561 1.00 98.12 78 ASN A O 1
ATOM 622 N N . ALA A 1 79 ? -4.327 -6.480 -1.179 1.00 97.81 79 ALA A N 1
ATOM 623 C CA . ALA A 1 79 ? -5.117 -5.432 -0.541 1.00 97.81 79 ALA A CA 1
ATOM 624 C C . ALA A 1 79 ? -5.851 -5.976 0.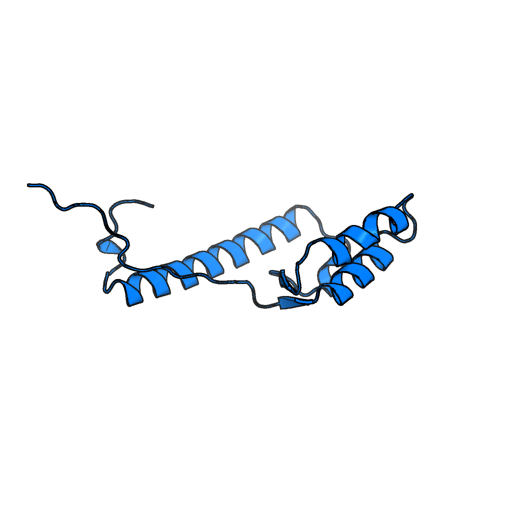686 1.00 97.81 79 ALA A C 1
ATOM 626 O O . ALA A 1 79 ? -5.763 -5.374 1.755 1.00 97.81 79 ALA A O 1
ATOM 627 N N . VAL A 1 80 ? -6.511 -7.134 0.559 1.00 97.88 80 VAL A N 1
ATOM 628 C CA . VAL A 1 80 ? -7.219 -7.769 1.680 1.00 97.88 80 VAL A CA 1
ATOM 629 C C . VAL A 1 80 ? -6.242 -8.145 2.792 1.00 97.88 80 VAL A C 1
ATOM 631 O O . VAL A 1 80 ? -6.490 -7.797 3.943 1.00 97.88 80 VAL A O 1
ATOM 634 N N . SER A 1 81 ? -5.097 -8.755 2.464 1.00 97.56 81 SER A N 1
ATOM 635 C CA . SER A 1 81 ? -4.098 -9.126 3.476 1.00 97.56 81 SER A CA 1
ATOM 636 C C . SER A 1 81 ? -3.518 -7.911 4.215 1.00 97.56 81 SER A C 1
ATOM 638 O O . SER A 1 81 ? -3.382 -7.934 5.440 1.00 97.56 81 SER A O 1
ATOM 640 N N . LEU A 1 82 ? -3.192 -6.825 3.503 1.00 98.31 82 LEU A N 1
ATOM 641 C CA . LEU A 1 82 ? -2.675 -5.604 4.129 1.00 98.31 82 LEU A CA 1
ATOM 642 C C . LEU A 1 82 ? -3.725 -4.900 4.993 1.00 98.31 82 LEU A C 1
ATOM 644 O O . LEU A 1 82 ? -3.3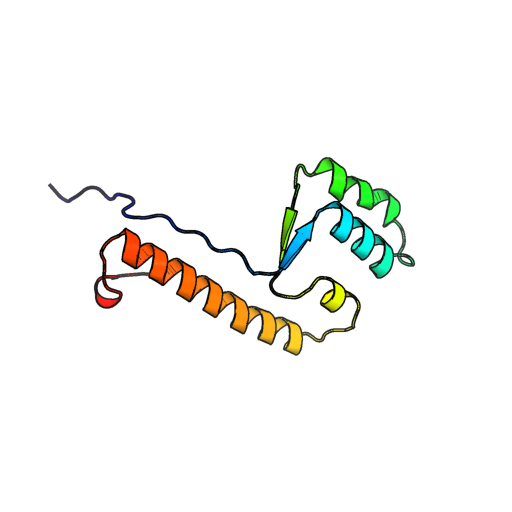77 -4.431 6.078 1.00 98.31 82 LEU A O 1
ATOM 648 N N . LEU A 1 83 ? -4.978 -4.835 4.528 1.00 97.75 83 LEU A N 1
ATOM 649 C CA . LEU A 1 83 ? -6.094 -4.266 5.284 1.00 97.75 83 LEU A CA 1
ATOM 650 C C . LEU A 1 83 ? -6.350 -5.067 6.559 1.00 97.75 83 LEU A C 1
ATOM 652 O O . LEU A 1 83 ? -6.382 -4.483 7.634 1.00 97.75 83 LEU A O 1
ATOM 656 N N . GLU A 1 84 ? -6.442 -6.393 6.469 1.00 97.62 84 GLU A N 1
ATOM 657 C CA . GLU A 1 84 ? -6.615 -7.251 7.642 1.00 97.62 84 GLU A CA 1
ATOM 658 C C . GLU A 1 84 ? -5.477 -7.042 8.649 1.00 97.62 84 GLU A C 1
ATOM 660 O O . GLU A 1 84 ? -5.727 -6.759 9.820 1.00 97.62 84 GLU A O 1
ATOM 665 N N . LYS A 1 85 ? -4.221 -7.077 8.185 1.00 98.12 85 LYS A N 1
ATOM 666 C CA . LYS A 1 85 ? -3.048 -6.877 9.043 1.00 98.12 85 LYS A CA 1
ATOM 667 C C . LYS A 1 85 ? -3.089 -5.538 9.779 1.00 98.12 85 LYS A C 1
ATOM 669 O O . LYS A 1 85 ? -2.850 -5.499 10.985 1.00 98.12 85 LYS A O 1
ATOM 674 N N . VAL A 1 86 ? -3.333 -4.439 9.062 1.00 98.12 86 VAL A N 1
ATOM 675 C CA . VAL A 1 86 ? -3.299 -3.100 9.666 1.00 98.12 86 VAL A CA 1
ATOM 676 C C . VAL A 1 86 ? -4.515 -2.852 10.555 1.00 98.12 86 VAL A C 1
ATOM 678 O O . VAL A 1 86 ? -4.369 -2.249 11.615 1.00 98.12 86 VAL A O 1
ATOM 681 N N . SER A 1 87 ? -5.693 -3.353 10.173 1.00 98.12 87 SER A N 1
ATOM 682 C CA . SER A 1 87 ? -6.914 -3.239 10.969 1.00 98.12 87 SER A CA 1
ATOM 683 C C . SER A 1 87 ? -6.795 -4.007 12.279 1.00 98.12 87 SER A C 1
ATOM 685 O O . SER A 1 87 ? -7.080 -3.435 13.326 1.00 98.12 87 SER A O 1
ATOM 687 N N . LEU A 1 88 ? -6.312 -5.254 12.252 1.00 98.19 88 LEU A N 1
ATOM 688 C CA . LEU A 1 88 ? -6.106 -6.044 13.469 1.00 98.19 88 LEU A CA 1
ATOM 689 C C . LEU A 1 88 ? -5.078 -5.392 14.402 1.00 98.19 88 LEU A C 1
ATOM 691 O O . LEU A 1 88 ? -5.349 -5.263 15.592 1.00 98.19 88 LEU A O 1
ATOM 695 N N . ALA A 1 89 ? -3.953 -4.902 13.870 1.00 98.50 89 ALA A N 1
ATOM 696 C CA . ALA A 1 89 ? -2.955 -4.188 14.671 1.00 98.50 89 ALA A CA 1
ATOM 697 C C . ALA A 1 89 ? -3.514 -2.887 15.281 1.00 98.50 89 ALA A C 1
ATOM 699 O O . ALA A 1 89 ? -3.215 -2.553 16.424 1.00 98.50 89 ALA A O 1
ATOM 700 N N . CYS A 1 90 ? -4.340 -2.151 14.530 1.00 98.50 90 CYS A N 1
ATOM 701 C CA . CYS A 1 90 ? -4.965 -0.916 15.005 1.00 98.50 90 CYS A CA 1
ATOM 702 C C . CYS A 1 90 ? -5.987 -1.191 16.121 1.00 98.50 90 CYS A C 1
ATOM 704 O O . CYS A 1 90 ? -6.030 -0.466 17.112 1.00 98.50 90 CYS A O 1
ATOM 706 N N . LEU A 1 91 ? -6.788 -2.254 15.980 1.00 98.44 91 LEU A N 1
ATOM 707 C CA . LEU A 1 91 ? -7.742 -2.698 17.000 1.00 98.44 91 LEU A CA 1
ATOM 708 C C . LEU A 1 91 ? -7.036 -3.161 18.276 1.00 98.44 91 LEU A C 1
ATOM 710 O O . LEU A 1 91 ? -7.446 -2.777 19.370 1.00 98.44 91 LEU A O 1
ATOM 714 N N . GLU A 1 92 ? -5.953 -3.927 18.132 1.00 98.44 92 GLU A N 1
ATOM 715 C CA . GLU A 1 92 ? -5.120 -4.370 19.251 1.00 98.44 92 GLU A CA 1
ATOM 716 C C . GLU A 1 92 ? -4.537 -3.176 20.022 1.00 98.44 92 GLU A C 1
ATOM 718 O O . GLU A 1 92 ? -4.685 -3.107 21.241 1.00 98.44 92 GLU A O 1
ATOM 723 N N . GLU A 1 93 ? -3.953 -2.192 19.327 1.00 98.50 93 GLU A N 1
ATOM 724 C CA . GLU A 1 93 ? -3.422 -0.973 19.957 1.00 98.50 93 GLU A CA 1
ATOM 725 C C . GLU A 1 93 ? -4.525 -0.128 20.617 1.00 98.50 93 GLU A C 1
ATOM 727 O O . GLU A 1 93 ? -4.323 0.424 21.700 1.00 98.50 93 GLU A O 1
ATOM 732 N N . ALA A 1 94 ? -5.710 -0.055 20.004 1.00 98.19 94 ALA A N 1
ATOM 733 C CA . ALA A 1 94 ? -6.862 0.647 20.566 1.00 98.19 94 ALA A CA 1
ATOM 734 C C . ALA A 1 94 ? -7.519 -0.100 21.744 1.00 98.19 94 ALA A C 1
ATOM 736 O O . ALA A 1 94 ? -8.352 0.488 22.440 1.00 98.19 94 ALA A O 1
ATOM 737 N N . GLY A 1 95 ? -7.183 -1.376 21.965 1.00 98.25 95 GLY A N 1
ATOM 738 C CA . GLY A 1 95 ? -7.837 -2.236 22.951 1.00 98.25 95 GLY A CA 1
ATOM 739 C C . GLY A 1 95 ? -9.304 -2.529 22.619 1.00 98.25 95 GLY A C 1
ATOM 740 O O . GLY A 1 95 ? -10.127 -2.615 23.531 1.00 98.25 95 GLY A O 1
ATOM 741 N N . LEU A 1 96 ? -9.640 -2.635 21.330 1.00 98.12 96 LEU A N 1
ATOM 742 C CA . LEU A 1 96 ? -10.996 -2.876 20.834 1.00 98.12 96 LEU A CA 1
ATOM 743 C C . LEU A 1 96 ? -11.105 -4.242 20.152 1.00 98.12 96 LEU A C 1
ATOM 745 O O . LEU A 1 96 ? -10.185 -4.696 19.476 1.00 98.12 96 LEU A O 1
ATOM 749 N N . ALA A 1 97 ? -12.266 -4.874 20.283 1.00 97.81 97 ALA A N 1
ATOM 750 C CA . ALA A 1 97 ? -12.653 -6.033 19.493 1.00 97.81 97 ALA A CA 1
ATOM 751 C C . ALA A 1 97 ? -13.361 -5.603 18.187 1.00 97.81 97 ALA A C 1
ATOM 753 O O . ALA A 1 97 ? -13.955 -4.522 18.136 1.00 97.81 97 ALA A O 1
ATOM 754 N N . PRO A 1 98 ? -13.330 -6.429 17.119 1.00 97.00 98 PRO A N 1
ATOM 755 C CA . PRO A 1 98 ? -13.959 -6.087 15.838 1.00 97.00 98 PRO A CA 1
ATOM 756 C C . PRO A 1 98 ? -15.464 -5.788 15.919 1.00 97.00 98 PRO A C 1
ATOM 758 O O . PRO A 1 98 ? -15.969 -4.980 15.148 1.00 97.00 98 PRO A O 1
ATOM 761 N N . ASP A 1 99 ? -16.182 -6.412 16.854 1.00 97.75 99 ASP A N 1
ATOM 762 C CA . ASP A 1 99 ? -17.619 -6.212 17.080 1.00 97.75 99 ASP A CA 1
ATOM 763 C C . ASP A 1 99 ? -17.958 -4.886 17.788 1.00 97.75 99 ASP A C 1
ATOM 765 O O . ASP A 1 99 ? -19.130 -4.540 17.920 1.00 97.75 99 ASP A O 1
ATOM 769 N N . GLN A 1 100 ? -16.945 -4.120 18.202 1.00 97.69 100 GLN A N 1
ATOM 770 C CA . GLN A 1 100 ? -17.089 -2.778 18.774 1.00 97.69 100 GLN A CA 1
ATOM 771 C C . GLN A 1 100 ? -16.951 -1.664 17.723 1.00 97.69 100 GLN A C 1
ATOM 773 O O . GLN A 1 100 ? -16.902 -0.487 18.082 1.00 97.69 100 GLN A O 1
ATOM 778 N N . ILE A 1 101 ? -16.846 -2.021 16.439 1.00 97.31 101 ILE A N 1
ATOM 779 C CA . ILE A 1 101 ? -16.722 -1.075 15.329 1.00 97.31 101 ILE A CA 1
ATOM 780 C C . ILE A 1 101 ? -18.079 -0.878 14.660 1.00 97.31 101 ILE A C 1
ATOM 782 O O . ILE A 1 101 ? -18.611 -1.778 14.017 1.00 97.31 101 ILE A O 1
ATOM 786 N N . ASP A 1 102 ? -18.616 0.335 14.780 1.00 97.06 102 ASP A N 1
ATOM 787 C CA . ASP A 1 102 ? -19.929 0.683 14.227 1.00 97.06 102 ASP A CA 1
ATOM 788 C C . ASP A 1 102 ? -19.894 0.998 12.716 1.00 97.06 102 ASP A C 1
ATOM 790 O O . ASP A 1 102 ? -20.926 0.922 12.048 1.00 97.06 102 ASP A O 1
ATOM 794 N N . ALA A 1 103 ? -18.735 1.398 12.172 1.00 95.25 103 ALA A N 1
ATOM 795 C CA . ALA A 1 103 ? -18.585 1.837 10.780 1.00 95.25 103 ALA A CA 1
ATOM 796 C C . ALA A 1 103 ? -17.147 1.677 10.244 1.00 95.25 103 ALA A C 1
ATOM 798 O O . ALA A 1 103 ? -16.185 1.789 11.007 1.00 95.25 103 ALA A O 1
ATOM 799 N N . VAL A 1 104 ? -17.026 1.480 8.921 1.00 91.75 104 VAL A N 1
ATOM 800 C CA . VAL A 1 104 ? -15.776 1.443 8.130 1.00 91.75 104 VAL A CA 1
ATOM 801 C C . VAL A 1 104 ? -15.896 2.389 6.941 1.00 91.75 104 VAL A C 1
ATOM 803 O O . VAL A 1 104 ? -16.972 2.375 6.301 1.00 91.75 104 VAL A O 1
#

pLDDT: mean 93.14, std 6.33, range [64.56, 98.5]